Protein AF-A0AAW5JCV4-F1 (afdb_monomer)

Mean predicted aligned error: 5.43 Å

Foldseek 3Di:
DCPDVVVVVLVVLLVVLVVLLVVLVVCQVCVCVPVVDRDDSLVSSQVSCVVVPHPGSVSSVVVNVVSD

Organism: Pseudomonas savastanoi (NCBI:txid29438)

Sequence (68 aa):
MSTSLSRLLTLQAVRNLTSLKRDAKRLQKKSQQVFGTEHSLAVCQQAMAVSRGFTSLASLDALSDRLG

Radius of gyration: 14.28 Å; Cα contacts (8 Å, |Δi|>4): 45; chains: 1; bounding box: 43×30×23 Å

Solvent-accessible surface area (backbone atoms only — not comparable to full-atom values): 3857 Å² total; per-residue (Å²): 136,79,76,52,66,66,59,57,51,49,54,50,49,51,52,51,52,57,48,50,57,51,50,17,53,53,45,31,78,38,17,44,80,77,71,73,43,82,50,54,59,68,59,31,38,31,54,51,28,42,75,70,73,37,96,32,43,67,61,52,48,58,48,50,69,74,66,110

Secondary structure (DSSP, 8-state):
----HHHHHHHHHHHHHHHHHHHHHHHHHTHHHHHSS---HHHHHHHHHHHTT-S-HHHHHHHHHHH-

pLDDT: mean 86.53, std 8.5, range [46.22, 93.38]

Structure (mmCIF, N/CA/C/O backbone):
data_AF-A0AAW5JCV4-F1
#
_entry.id   AF-A0AAW5JCV4-F1
#
loop_
_atom_site.group_PDB
_atom_site.id
_atom_site.type_symbol
_atom_site.label_atom_id
_atom_site.label_alt_id
_atom_site.label_comp_id
_atom_site.label_asym_id
_atom_site.label_entity_id
_atom_site.label_seq_id
_atom_site.pdbx_PDB_ins_code
_atom_site.Cartn_x
_atom_site.Cartn_y
_atom_site.Cartn_z
_atom_site.occupancy
_atom_site.B_iso_or_equiv
_atom_site.auth_seq_id
_atom_site.auth_comp_id
_atom_site.auth_asym_id
_atom_site.auth_atom_id
_atom_site.pdbx_PDB_model_num
ATOM 1 N N . MET A 1 1 ? 23.341 23.537 -11.998 1.00 46.22 1 MET A N 1
ATOM 2 C CA . MET A 1 1 ? 22.788 22.585 -11.010 1.00 46.22 1 MET A CA 1
ATOM 3 C C . MET A 1 1 ? 21.644 21.798 -11.649 1.00 46.22 1 MET A C 1
ATOM 5 O O . MET A 1 1 ? 20.488 22.121 -11.431 1.00 46.22 1 MET A O 1
ATOM 9 N N . SER A 1 2 ? 21.956 20.805 -12.488 1.00 55.81 2 SER A N 1
ATOM 10 C CA . SER A 1 2 ? 20.967 19.819 -12.944 1.00 55.81 2 SER A CA 1
ATOM 11 C C . SER A 1 2 ? 21.073 18.633 -11.994 1.00 55.81 2 SER A C 1
ATOM 13 O O . SER A 1 2 ? 21.873 17.724 -12.205 1.00 55.81 2 SER A O 1
ATOM 15 N N . THR A 1 3 ? 20.353 18.677 -10.874 1.00 58.56 3 THR A N 1
ATOM 16 C CA . THR A 1 3 ? 19.983 17.426 -10.212 1.00 58.56 3 THR A CA 1
ATOM 17 C C . THR A 1 3 ? 19.165 16.669 -11.246 1.00 58.56 3 THR A C 1
ATOM 19 O O . THR A 1 3 ? 18.103 17.125 -11.661 1.00 58.56 3 THR A O 1
ATOM 22 N N . SER A 1 4 ? 19.738 15.588 -11.767 1.00 75.81 4 SER A N 1
ATOM 23 C CA . SER A 1 4 ? 19.206 14.857 -12.912 1.00 75.81 4 SER A CA 1
ATOM 24 C C . SER A 1 4 ? 17.710 14.595 -12.721 1.00 75.81 4 SER A C 1
ATOM 26 O O . SER A 1 4 ? 17.304 14.064 -11.688 1.00 75.81 4 SER A O 1
ATOM 28 N N . LEU A 1 5 ? 16.884 15.003 -13.694 1.00 82.50 5 LEU A N 1
ATOM 29 C CA . LEU A 1 5 ? 15.416 14.879 -13.663 1.00 82.50 5 LEU A CA 1
ATOM 30 C C . LEU A 1 5 ? 14.958 13.481 -13.227 1.00 82.50 5 LEU A C 1
ATOM 32 O O . LEU A 1 5 ? 13.978 13.352 -12.500 1.00 82.50 5 LEU A O 1
ATOM 36 N N . SER A 1 6 ? 15.719 12.449 -13.597 1.00 81.56 6 SER A N 1
ATOM 37 C CA . SER A 1 6 ? 15.533 11.075 -13.133 1.00 81.56 6 SER A CA 1
ATOM 38 C C . SER A 1 6 ? 15.476 10.964 -11.608 1.00 81.56 6 SER A C 1
ATOM 40 O O . SER A 1 6 ? 14.537 10.379 -11.087 1.00 81.56 6 SER A O 1
ATOM 42 N N . ARG A 1 7 ? 16.399 11.590 -10.869 1.00 81.56 7 ARG A N 1
ATOM 43 C CA . ARG A 1 7 ? 16.420 11.572 -9.399 1.00 81.56 7 ARG A CA 1
ATOM 44 C C . ARG A 1 7 ? 15.193 12.262 -8.797 1.00 81.56 7 ARG A C 1
ATOM 46 O O . ARG A 1 7 ? 14.641 11.767 -7.819 1.00 81.56 7 ARG A O 1
ATOM 53 N N . LEU A 1 8 ?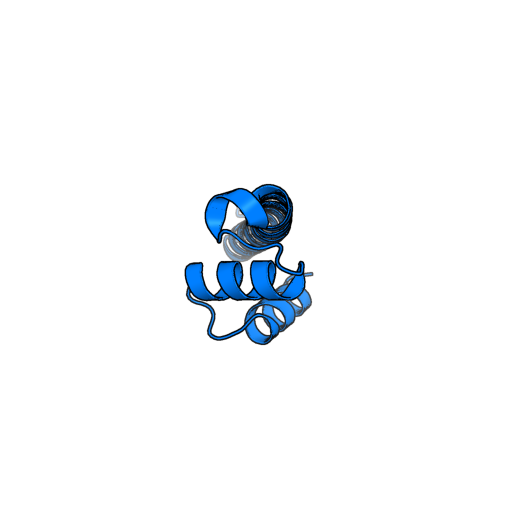 14.753 13.384 -9.371 1.00 85.25 8 LEU A N 1
ATOM 54 C CA . LEU A 1 8 ? 13.544 14.083 -8.915 1.00 85.25 8 LEU A CA 1
ATOM 55 C C . LEU A 1 8 ? 12.285 13.240 -9.156 1.00 85.25 8 LEU A C 1
ATOM 57 O O . LEU A 1 8 ? 11.440 13.139 -8.267 1.00 85.25 8 LEU A O 1
ATOM 61 N N . LEU A 1 9 ? 12.191 12.590 -10.318 1.00 85.31 9 LEU A N 1
ATOM 62 C CA . LEU A 1 9 ? 11.095 11.680 -10.649 1.00 85.31 9 LEU A CA 1
ATOM 63 C C . LEU A 1 9 ? 11.080 10.454 -9.728 1.00 85.31 9 LEU A C 1
ATOM 65 O O . LEU A 1 9 ? 10.017 10.102 -9.221 1.00 85.31 9 LEU A O 1
ATOM 69 N N . THR A 1 10 ? 12.238 9.856 -9.432 1.00 85.00 10 THR A N 1
ATOM 70 C CA . THR A 1 10 ? 12.351 8.745 -8.474 1.00 85.00 10 THR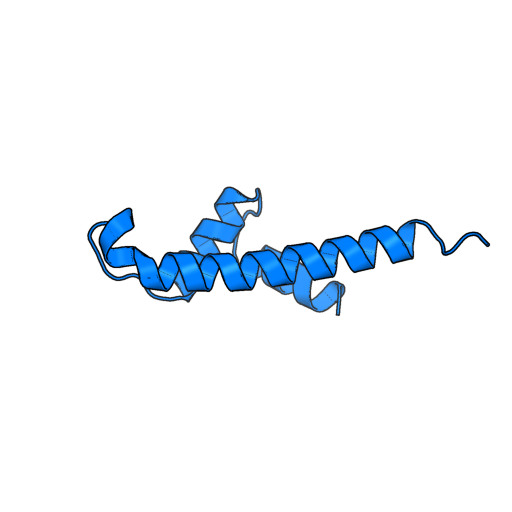 A CA 1
ATOM 71 C C . THR A 1 10 ? 11.900 9.167 -7.076 1.00 85.00 10 THR A C 1
ATOM 73 O O . THR A 1 10 ? 11.077 8.489 -6.466 1.00 85.00 10 THR A O 1
ATOM 76 N N . LEU A 1 11 ? 12.357 10.322 -6.577 1.00 85.69 11 LEU A N 1
ATOM 77 C CA . LEU A 1 11 ? 11.937 10.840 -5.268 1.00 85.69 11 LEU A CA 1
ATOM 78 C C . LEU A 1 11 ? 10.429 11.097 -5.206 1.00 85.69 11 LEU A C 1
ATOM 80 O O . LEU A 1 11 ? 9.784 10.810 -4.194 1.00 85.69 11 LEU A O 1
ATOM 84 N N . GLN A 1 12 ? 9.853 11.623 -6.286 1.00 86.62 12 GLN A N 1
ATOM 85 C CA . GLN A 1 12 ? 8.415 11.834 -6.372 1.00 86.62 12 GLN A CA 1
ATOM 86 C C . GLN A 1 12 ? 7.654 10.502 -6.409 1.00 86.62 12 GLN A C 1
ATOM 88 O O . GLN A 1 12 ? 6.632 10.372 -5.735 1.00 86.62 12 GLN A O 1
ATOM 93 N N . ALA A 1 13 ? 8.162 9.496 -7.125 1.00 86.00 13 ALA A N 1
ATOM 94 C CA . ALA A 1 13 ? 7.584 8.155 -7.155 1.00 86.00 13 ALA A CA 1
ATOM 95 C C . ALA A 1 13 ? 7.577 7.507 -5.761 1.00 86.00 13 ALA A C 1
ATOM 97 O O . ALA A 1 13 ? 6.532 7.026 -5.319 1.00 86.00 13 ALA A O 1
ATOM 98 N N . VAL A 1 14 ? 8.689 7.586 -5.022 1.00 85.88 14 VAL A N 1
ATOM 99 C CA . VAL A 1 14 ? 8.780 7.103 -3.633 1.00 85.88 14 VAL A CA 1
ATOM 100 C C . VAL A 1 14 ? 7.760 7.821 -2.745 1.00 85.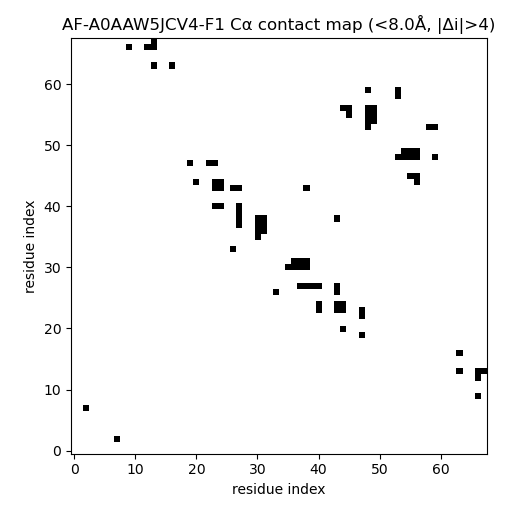88 14 VAL A C 1
ATOM 102 O O . VAL A 1 14 ? 6.975 7.181 -2.041 1.00 85.88 14 VAL A O 1
ATOM 105 N N . ARG A 1 15 ? 7.683 9.157 -2.814 1.00 86.44 15 ARG A N 1
ATOM 106 C CA . ARG A 1 15 ? 6.692 9.940 -2.052 1.00 86.44 15 ARG A CA 1
ATOM 107 C C . ARG A 1 15 ? 5.259 9.519 -2.369 1.00 86.44 15 ARG A C 1
ATOM 109 O O . ARG A 1 15 ? 4.473 9.302 -1.444 1.00 86.44 15 ARG A O 1
ATOM 116 N N . ASN A 1 16 ? 4.932 9.343 -3.643 1.00 88.50 16 ASN A N 1
ATOM 117 C CA . ASN A 1 16 ? 3.613 8.887 -4.072 1.00 88.50 16 ASN A CA 1
ATOM 118 C C . ASN A 1 16 ? 3.291 7.494 -3.516 1.00 88.50 16 ASN A C 1
ATOM 120 O O . ASN A 1 16 ? 2.188 7.279 -3.008 1.00 88.50 16 ASN A O 1
ATOM 124 N N . LEU A 1 17 ? 4.260 6.577 -3.525 1.00 86.94 17 LEU A N 1
ATOM 125 C CA . LEU A 1 17 ? 4.099 5.224 -2.999 1.00 86.94 17 LEU A CA 1
ATOM 126 C C . LEU A 1 17 ? 3.873 5.218 -1.477 1.00 86.94 17 LEU A C 1
ATOM 128 O O . LEU A 1 17 ? 2.979 4.531 -0.978 1.00 86.94 17 LEU A O 1
ATOM 132 N N . THR A 1 18 ? 4.597 6.053 -0.724 1.00 87.38 18 THR A N 1
ATOM 133 C CA . THR A 1 18 ? 4.344 6.211 0.722 1.00 87.38 18 THR A CA 1
ATOM 134 C C . THR A 1 18 ? 2.982 6.837 1.022 1.00 87.38 18 THR A C 1
ATOM 136 O O . THR A 1 18 ? 2.345 6.486 2.019 1.00 87.38 18 THR A O 1
ATOM 139 N N . SER A 1 19 ? 2.506 7.766 0.185 1.00 89.94 19 SER A N 1
ATOM 140 C CA . SER A 1 19 ? 1.151 8.313 0.309 1.00 89.94 19 SER A CA 1
ATOM 141 C C . SER A 1 19 ? 0.109 7.223 0.087 1.00 89.94 19 SER A C 1
ATOM 143 O O . SER A 1 19 ? -0.807 7.082 0.888 1.00 89.94 19 SER A O 1
ATOM 145 N N . LEU A 1 20 ? 0.303 6.388 -0.931 1.00 89.38 20 LEU A N 1
ATOM 146 C CA . LEU A 1 20 ? -0.612 5.307 -1.278 1.00 89.38 20 LEU A CA 1
ATOM 147 C C . LEU A 1 20 ? -0.724 4.256 -0.164 1.00 89.38 20 LEU A C 1
ATOM 149 O O . LEU A 1 20 ? -1.832 3.864 0.198 1.00 89.38 20 LEU A O 1
ATOM 153 N N . LYS A 1 21 ? 0.396 3.874 0.468 1.00 88.62 21 LYS A N 1
ATOM 154 C CA . LYS A 1 21 ? 0.387 2.989 1.651 1.00 88.62 21 LYS A CA 1
ATOM 155 C C . LYS A 1 21 ? -0.386 3.605 2.830 1.00 88.62 21 LYS A C 1
ATOM 157 O O . LYS A 1 21 ? -1.077 2.893 3.560 1.00 88.62 21 LYS A O 1
ATOM 162 N N . ARG A 1 22 ? -0.299 4.927 3.030 1.00 92.75 22 ARG A N 1
ATOM 163 C CA . ARG A 1 22 ? -1.073 5.641 4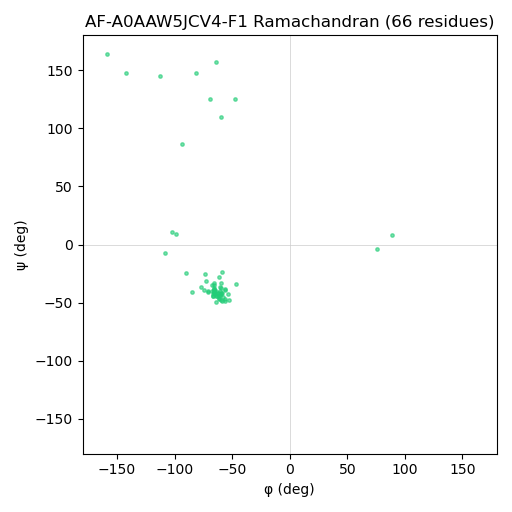.065 1.00 92.75 22 ARG A CA 1
ATOM 164 C C . ARG A 1 22 ? -2.557 5.713 3.723 1.00 92.75 22 ARG A C 1
ATOM 166 O O . ARG A 1 22 ? -3.384 5.526 4.614 1.00 92.75 22 ARG A O 1
ATOM 173 N N . ASP A 1 23 ? -2.890 5.940 2.461 1.00 92.25 23 ASP A N 1
ATOM 174 C CA . ASP A 1 23 ? -4.271 5.986 1.990 1.00 92.25 23 ASP A CA 1
ATOM 175 C C . ASP A 1 23 ? -4.944 4.615 2.112 1.00 92.25 23 ASP A C 1
ATOM 177 O O . ASP A 1 23 ? -6.062 4.541 2.611 1.00 92.25 23 ASP A O 1
ATOM 181 N N . ALA A 1 24 ? -4.232 3.520 1.822 1.00 91.62 24 ALA A N 1
ATOM 182 C CA . ALA A 1 24 ? -4.723 2.164 2.072 1.00 91.62 24 ALA A CA 1
ATOM 183 C C . ALA A 1 24 ? -5.046 1.917 3.558 1.00 91.62 24 ALA A C 1
ATOM 185 O O . ALA A 1 24 ? -6.091 1.355 3.880 1.00 91.62 24 ALA A O 1
ATOM 186 N N . LYS A 1 25 ? -4.206 2.400 4.488 1.00 93.19 25 LYS A N 1
ATOM 187 C CA . LYS A 1 25 ? -4.493 2.333 5.937 1.00 93.19 25 LYS A CA 1
ATOM 188 C C . LYS A 1 25 ? -5.702 3.181 6.335 1.00 93.19 25 LYS A C 1
ATOM 190 O O . LYS A 1 25 ? -6.484 2.784 7.194 1.00 93.19 25 LYS A O 1
ATOM 195 N N . ARG A 1 26 ? -5.859 4.368 5.742 1.00 93.38 26 ARG A N 1
ATOM 196 C CA . ARG A 1 26 ? -7.029 5.231 5.980 1.00 93.38 26 ARG A CA 1
ATOM 197 C C . ARG A 1 26 ? -8.309 4.581 5.463 1.00 93.38 26 ARG A C 1
ATOM 199 O O . ARG A 1 26 ? -9.323 4.638 6.152 1.00 93.38 26 ARG A O 1
ATOM 206 N N . LEU A 1 27 ? -8.238 3.942 4.297 1.00 91.25 27 LEU A N 1
ATOM 207 C CA . LEU A 1 27 ? -9.331 3.182 3.708 1.00 91.25 27 LEU A CA 1
ATOM 208 C C . LEU A 1 27 ? -9.706 1.988 4.587 1.00 91.25 27 LEU A C 1
ATOM 210 O O . LEU A 1 27 ? -10.881 1.815 4.873 1.00 91.25 27 LEU A O 1
ATOM 214 N N . GLN A 1 28 ? -8.725 1.245 5.108 1.00 92.56 28 GLN A N 1
ATOM 215 C CA . GLN A 1 28 ? -8.966 0.156 6.057 1.00 92.56 28 GLN A CA 1
ATOM 216 C C . GLN A 1 28 ? -9.733 0.642 7.296 1.00 92.56 28 GLN A C 1
ATOM 218 O O . GLN A 1 28 ? -10.737 0.043 7.671 1.00 92.56 28 GLN A O 1
ATOM 223 N N . LYS A 1 29 ? -9.318 1.766 7.898 1.00 92.19 29 LYS A N 1
ATOM 224 C CA . LYS A 1 29 ? -10.008 2.351 9.064 1.00 92.19 29 LYS A CA 1
ATOM 225 C C . LYS A 1 29 ? -11.450 2.769 8.776 1.00 92.19 29 LYS A C 1
ATOM 227 O O . LYS A 1 29 ? -12.260 2.806 9.691 1.00 92.19 29 LYS A O 1
ATOM 232 N N . LYS A 1 30 ? -11.756 3.118 7.527 1.00 92.12 30 LYS A N 1
ATOM 233 C CA . LYS A 1 30 ? -13.102 3.489 7.077 1.00 92.12 30 LYS A CA 1
ATOM 234 C C . LYS A 1 30 ? -13.792 2.360 6.312 1.00 92.12 30 LYS A C 1
ATOM 236 O O . LYS A 1 30 ? -14.828 2.606 5.706 1.00 92.12 30 LYS A O 1
ATOM 241 N N . SER A 1 31 ? -13.240 1.145 6.321 1.00 88.88 31 SER A N 1
ATOM 242 C CA . SER A 1 31 ? -13.705 0.057 5.454 1.00 88.88 31 SER A CA 1
ATOM 243 C C . SER A 1 31 ? -15.165 -0.289 5.721 1.00 88.88 31 SER A C 1
ATOM 245 O O . SER A 1 31 ? -15.950 -0.316 4.780 1.00 88.88 31 SER A O 1
ATOM 247 N N . GLN A 1 32 ? -15.557 -0.373 6.993 1.00 89.25 32 GLN A N 1
ATOM 248 C CA . GLN A 1 32 ? -16.949 -0.563 7.399 1.00 89.25 32 GLN A CA 1
ATOM 249 C C . GLN A 1 32 ? -17.890 0.522 6.846 1.00 89.25 32 GLN A C 1
ATOM 251 O O . GLN A 1 32 ? -19.007 0.223 6.442 1.00 89.25 32 GLN A O 1
ATOM 256 N N . GLN A 1 33 ? -17.448 1.782 6.795 1.00 91.38 33 GLN A N 1
ATOM 257 C CA . GLN A 1 33 ? -18.259 2.895 6.290 1.00 91.38 33 GLN A CA 1
ATOM 258 C C . GLN A 1 33 ? -18.334 2.920 4.755 1.00 91.38 33 GLN A C 1
ATOM 260 O O . GLN A 1 33 ? -19.358 3.302 4.200 1.00 91.38 33 GLN A O 1
ATOM 265 N N . VAL A 1 34 ? -17.245 2.565 4.068 1.00 89.00 34 VAL A N 1
ATOM 266 C CA . VAL A 1 34 ? -17.137 2.660 2.602 1.00 89.00 34 VAL A CA 1
ATOM 267 C C . VAL A 1 34 ? -17.710 1.424 1.913 1.00 89.00 34 VAL A C 1
ATOM 269 O O . VAL A 1 34 ? -18.376 1.544 0.892 1.00 89.00 34 VAL A O 1
ATOM 272 N N . PHE A 1 35 ? -17.443 0.244 2.467 1.00 88.06 35 PHE A N 1
ATOM 273 C CA . PHE A 1 35 ? -17.791 -1.042 1.869 1.00 88.06 35 PHE A CA 1
ATOM 274 C C . PHE A 1 35 ? -18.933 -1.755 2.604 1.00 88.06 35 PHE A C 1
ATOM 276 O O . PHE A 1 35 ? -19.403 -2.785 2.137 1.00 88.06 35 PHE A O 1
ATOM 283 N N . GLY A 1 36 ? -19.377 -1.238 3.756 1.00 89.31 36 GLY A N 1
ATOM 284 C CA . GLY A 1 36 ? -20.378 -1.897 4.604 1.00 89.31 36 GLY A CA 1
ATOM 285 C C . GLY A 1 36 ? -19.829 -3.080 5.411 1.00 89.31 36 GLY A C 1
ATOM 286 O O . GLY A 1 36 ? -20.551 -3.646 6.231 1.00 89.31 36 GLY A O 1
ATOM 287 N N . THR A 1 37 ? -18.560 -3.440 5.204 1.00 90.38 37 THR A N 1
ATOM 288 C CA . THR A 1 37 ? -17.872 -4.555 5.859 1.00 90.38 37 THR A CA 1
ATOM 289 C C . THR A 1 37 ? -16.426 -4.202 6.181 1.00 90.38 37 THR A C 1
ATOM 291 O O . THR A 1 37 ? -15.764 -3.474 5.434 1.00 90.38 37 THR A O 1
ATOM 294 N N . GLU A 1 38 ? -15.907 -4.753 7.275 1.00 90.38 38 GLU A N 1
ATOM 295 C CA . GLU A 1 38 ? -14.495 -4.632 7.607 1.00 90.38 38 GLU A CA 1
ATOM 296 C C . GLU A 1 38 ? -13.653 -5.434 6.617 1.00 90.38 38 GLU A C 1
ATOM 298 O O . GLU A 1 38 ? -13.844 -6.635 6.418 1.00 90.38 38 GLU A O 1
ATOM 303 N N . HIS A 1 39 ? -12.688 -4.760 5.999 1.00 90.94 39 HIS A N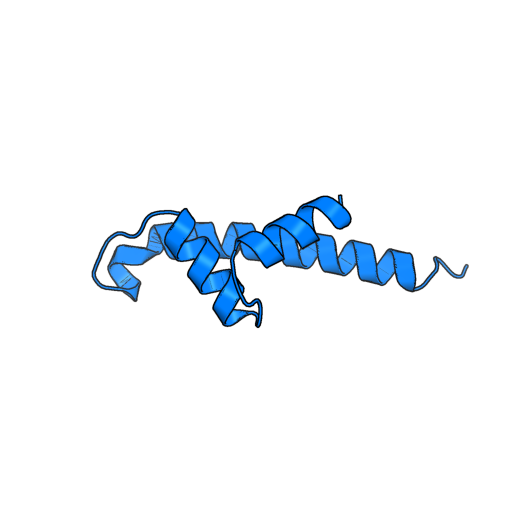 1
ATOM 304 C CA . HIS A 1 39 ? -11.743 -5.397 5.093 1.00 90.94 39 HIS A CA 1
ATOM 305 C C . HIS A 1 39 ? -10.340 -5.390 5.679 1.00 90.94 39 HIS A C 1
ATOM 307 O O . HIS A 1 39 ? -9.901 -4.434 6.325 1.00 90.94 39 HIS A O 1
ATOM 313 N N . SER A 1 40 ? -9.600 -6.463 5.401 1.00 91.19 40 SER A N 1
ATOM 314 C CA . SER A 1 40 ? -8.195 -6.550 5.771 1.00 91.19 40 SER A CA 1
ATOM 315 C C . SER A 1 40 ? -7.364 -5.498 5.029 1.00 91.19 40 SER A C 1
ATOM 317 O O . SER A 1 40 ? -7.727 -5.006 3.952 1.00 91.19 40 SER A O 1
ATOM 319 N N . LEU A 1 41 ? -6.207 -5.165 5.604 1.00 90.25 41 LEU A N 1
ATOM 320 C CA . LEU A 1 41 ? -5.255 -4.233 5.002 1.00 90.25 41 LEU A CA 1
ATOM 321 C C . LEU A 1 41 ? -4.884 -4.654 3.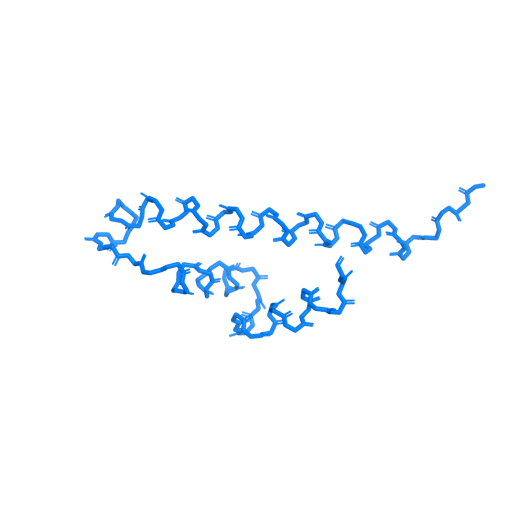570 1.00 90.25 41 LEU A C 1
ATOM 323 O O . LEU A 1 41 ? -4.862 -3.806 2.684 1.00 90.25 41 LEU A O 1
ATOM 327 N N . ALA A 1 42 ? -4.654 -5.950 3.339 1.00 90.25 42 ALA A N 1
ATOM 328 C CA . ALA A 1 42 ? -4.249 -6.486 2.040 1.00 90.25 42 ALA A CA 1
ATOM 329 C C . ALA A 1 42 ? -5.287 -6.201 0.941 1.00 90.25 42 ALA A C 1
ATOM 331 O O . ALA A 1 42 ? -4.929 -5.771 -0.154 1.00 90.25 42 ALA A O 1
ATOM 332 N N . VAL A 1 43 ? -6.580 -6.352 1.248 1.00 91.25 43 VAL A N 1
ATOM 333 C CA . VAL A 1 43 ? -7.672 -6.040 0.309 1.00 91.25 43 VAL A CA 1
ATOM 334 C C . VAL A 1 43 ? -7.724 -4.540 0.020 1.00 91.25 43 VAL A C 1
ATOM 336 O O . VAL A 1 43 ? -7.841 -4.137 -1.135 1.00 91.25 43 VAL A O 1
ATOM 339 N N . CYS A 1 44 ? -7.562 -3.696 1.042 1.00 91.50 44 CYS A N 1
ATOM 340 C CA . CYS A 1 44 ? -7.526 -2.243 0.862 1.00 91.50 44 CYS A CA 1
ATOM 341 C C . CYS A 1 44 ? -6.303 -1.790 0.045 1.00 91.50 44 CYS A C 1
ATOM 343 O O . CYS A 1 44 ? -6.406 -0.880 -0.775 1.00 91.50 44 CYS A O 1
ATOM 345 N N . GLN A 1 45 ? -5.146 -2.426 0.236 1.00 92.19 45 GLN A N 1
ATOM 346 C CA . GLN A 1 45 ? -3.934 -2.171 -0.545 1.00 92.19 45 GLN A CA 1
ATOM 347 C C . GLN A 1 45 ? -4.106 -2.598 -2.005 1.00 92.19 45 GLN A C 1
ATOM 349 O O . GLN A 1 45 ? -3.766 -1.828 -2.900 1.00 92.19 45 GLN A O 1
ATOM 354 N N . GLN A 1 46 ? -4.692 -3.772 -2.246 1.00 92.50 46 GLN A N 1
ATOM 355 C CA . GLN A 1 46 ? -5.044 -4.242 -3.585 1.00 92.50 46 GLN A CA 1
ATOM 356 C C . GLN A 1 46 ? -6.016 -3.276 -4.275 1.00 92.50 46 GLN A C 1
ATOM 358 O O . GLN A 1 46 ? -5.769 -2.870 -5.408 1.00 92.50 46 GLN A O 1
ATOM 363 N N . ALA A 1 47 ? -7.082 -2.851 -3.592 1.00 90.88 47 ALA A N 1
ATOM 364 C CA . ALA A 1 47 ? -8.051 -1.899 -4.133 1.00 90.88 47 ALA A CA 1
ATOM 365 C C . ALA A 1 47 ? -7.396 -0.556 -4.497 1.00 90.88 47 ALA A C 1
ATOM 367 O O . ALA A 1 47 ? -7.642 -0.009 -5.572 1.00 90.88 47 ALA A O 1
ATOM 368 N N . MET A 1 48 ? -6.505 -0.051 -3.639 1.00 91.06 48 MET A N 1
ATOM 369 C CA . MET A 1 48 ? -5.736 1.168 -3.906 1.00 91.06 48 MET A CA 1
ATOM 370 C C . MET A 1 48 ? -4.758 1.010 -5.075 1.00 91.06 48 MET A C 1
ATOM 372 O O . MET A 1 48 ? -4.597 1.948 -5.853 1.00 91.06 48 MET A O 1
ATOM 376 N N . ALA A 1 49 ? -4.115 -0.152 -5.217 1.00 90.56 49 ALA A N 1
ATOM 377 C CA . ALA A 1 49 ? -3.224 -0.444 -6.338 1.00 90.56 49 ALA A CA 1
ATOM 378 C C . ALA A 1 49 ? -4.002 -0.447 -7.665 1.00 90.56 49 ALA A C 1
ATOM 380 O O . ALA A 1 49 ? -3.636 0.277 -8.592 1.00 90.56 49 ALA A O 1
ATOM 381 N N . VAL A 1 50 ? -5.127 -1.167 -7.720 1.00 91.31 50 VAL A N 1
ATOM 382 C CA . VAL A 1 50 ? -5.999 -1.227 -8.905 1.00 91.31 50 VAL A CA 1
ATOM 383 C C . VAL A 1 50 ? -6.564 0.150 -9.253 1.00 91.31 50 VAL A C 1
ATOM 385 O O . VAL A 1 50 ? -6.490 0.573 -10.404 1.00 91.31 50 VAL A O 1
ATOM 388 N N . SER A 1 51 ? -7.031 0.915 -8.260 1.00 89.19 51 SER A N 1
ATOM 389 C CA . SER A 1 51 ? -7.517 2.290 -8.457 1.00 89.19 51 SER A CA 1
ATOM 390 C C . SER A 1 51 ? -6.459 3.232 -9.047 1.00 89.19 51 SER A C 1
ATOM 392 O O . SER A 1 51 ? -6.807 4.245 -9.651 1.00 89.19 51 SER A O 1
ATOM 394 N N . ARG A 1 52 ? -5.171 2.918 -8.878 1.00 87.25 52 ARG A N 1
ATOM 395 C CA . ARG A 1 52 ? -4.039 3.711 -9.378 1.00 87.25 52 ARG A CA 1
ATOM 396 C C . ARG A 1 52 ? -3.463 3.171 -10.687 1.00 87.25 52 ARG A C 1
ATOM 398 O O . ARG A 1 52 ? -2.433 3.668 -11.131 1.00 87.25 52 ARG A O 1
ATOM 405 N N . GLY A 1 53 ? -4.138 2.202 -11.306 1.00 89.12 53 GLY A N 1
ATOM 406 C CA . GLY A 1 53 ? -3.78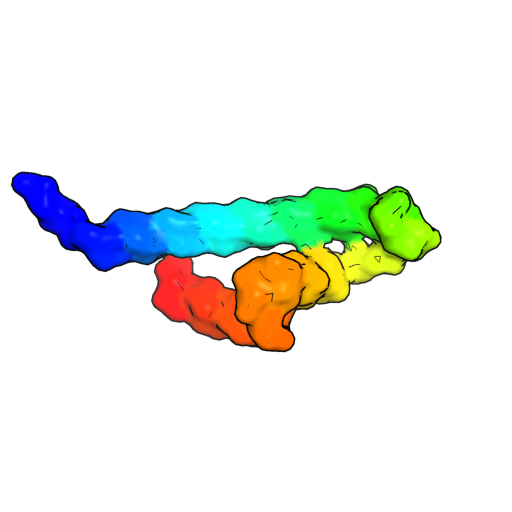7 1.646 -12.613 1.00 89.12 53 GLY A CA 1
ATOM 407 C C . GLY A 1 53 ? -2.810 0.471 -12.567 1.00 89.12 53 GLY A C 1
ATOM 408 O O . GLY A 1 53 ? -2.349 0.033 -13.618 1.00 89.12 53 GLY A O 1
ATOM 409 N N . PHE A 1 54 ? -2.486 -0.054 -11.382 1.00 88.81 54 PHE A N 1
ATOM 410 C CA . PHE A 1 54 ? -1.678 -1.266 -11.260 1.00 88.81 54 PHE A CA 1
ATOM 411 C C . PHE A 1 54 ? -2.541 -2.513 -11.459 1.00 88.81 54 PHE A C 1
ATOM 413 O O . PHE A 1 54 ? -3.702 -2.554 -11.061 1.00 88.81 54 PHE A O 1
ATOM 420 N N . THR A 1 55 ? -1.958 -3.566 -12.029 1.00 87.75 55 THR A N 1
ATOM 421 C CA . THR A 1 55 ? -2.663 -4.839 -12.249 1.00 87.75 55 THR A CA 1
ATOM 422 C C . THR A 1 55 ? -2.884 -5.606 -10.945 1.00 87.75 55 THR A C 1
ATOM 424 O O . THR A 1 55 ? -3.873 -6.318 -10.795 1.00 87.75 55 THR A O 1
ATOM 427 N N . SER A 1 56 ? -1.965 -5.470 -9.986 1.00 89.06 56 SER A N 1
ATOM 428 C CA . SER A 1 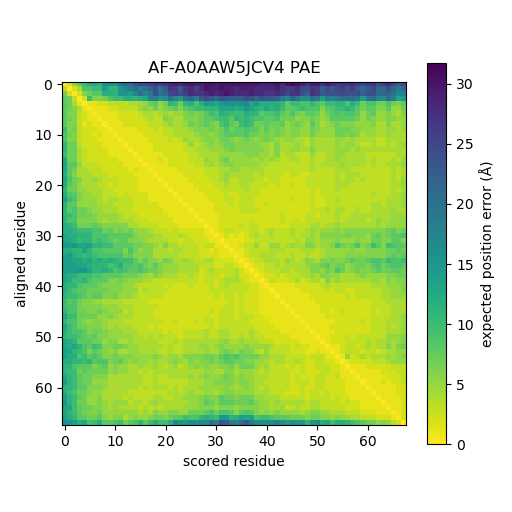56 ? -2.034 -6.130 -8.678 1.00 89.06 56 SER A CA 1
ATOM 429 C C . SER A 1 56 ? -1.180 -5.431 -7.620 1.00 89.06 56 SER A C 1
ATOM 431 O O . SER A 1 56 ? -0.259 -4.679 -7.944 1.00 89.06 56 SER A O 1
ATOM 433 N N . LEU A 1 57 ? -1.427 -5.737 -6.347 1.00 87.44 57 LEU A N 1
ATOM 434 C CA . LEU A 1 57 ? -0.575 -5.336 -5.230 1.00 87.44 57 LEU A CA 1
ATOM 435 C C . LEU A 1 57 ? 0.868 -5.823 -5.425 1.00 87.44 57 LEU A C 1
ATOM 437 O O . LEU A 1 57 ? 1.793 -5.048 -5.228 1.00 87.44 57 LEU A O 1
ATOM 441 N N . ALA A 1 58 ? 1.064 -7.039 -5.941 1.00 88.81 58 ALA A N 1
ATOM 442 C CA . ALA A 1 58 ? 2.396 -7.572 -6.230 1.00 88.81 58 ALA A CA 1
ATOM 443 C C . ALA A 1 58 ? 3.175 -6.713 -7.244 1.00 88.81 58 ALA A C 1
ATOM 445 O O . ALA A 1 58 ? 4.379 -6.515 -7.097 1.00 88.81 58 ALA A O 1
ATOM 446 N N . SER A 1 59 ? 2.496 -6.157 -8.255 1.00 87.81 59 SER A N 1
ATOM 447 C CA . SER A 1 59 ? 3.137 -5.245 -9.216 1.00 87.81 59 SER A CA 1
ATOM 448 C C . SER A 1 59 ? 3.564 -3.919 -8.578 1.00 87.81 59 SER A C 1
ATOM 450 O O . SER A 1 59 ? 4.608 -3.368 -8.928 1.00 87.81 59 SER A O 1
ATOM 452 N N . LEU A 1 60 ? 2.784 -3.432 -7.608 1.00 86.62 60 LEU A N 1
ATOM 453 C CA . LEU A 1 60 ? 3.113 -2.247 -6.823 1.00 86.62 60 LEU A CA 1
ATOM 454 C C . LEU A 1 60 ? 4.274 -2.526 -5.856 1.00 86.62 60 LEU A C 1
ATOM 456 O O . LEU A 1 60 ? 5.155 -1.680 -5.717 1.00 86.62 60 LEU A O 1
ATOM 460 N N . ASP A 1 61 ? 4.299 -3.692 -5.213 1.00 87.81 61 ASP A N 1
ATOM 461 C CA . ASP A 1 61 ? 5.368 -4.088 -4.291 1.00 87.81 61 ASP A CA 1
ATOM 462 C C . ASP A 1 61 ? 6.695 -4.290 -5.033 1.00 87.81 61 ASP A C 1
ATOM 464 O O . ASP A 1 61 ? 7.702 -3.708 -4.645 1.00 87.81 61 ASP A O 1
ATOM 468 N N . ALA A 1 62 ? 6.687 -4.959 -6.191 1.00 89.44 62 ALA A N 1
ATOM 469 C CA . ALA A 1 62 ? 7.874 -5.077 -7.041 1.00 89.44 62 ALA A CA 1
ATOM 470 C C . ALA A 1 62 ? 8.416 -3.708 -7.500 1.00 89.44 62 ALA A C 1
ATOM 472 O O . ALA A 1 62 ? 9.622 -3.533 -7.677 1.00 89.44 62 ALA A O 1
ATOM 473 N N . LEU A 1 63 ? 7.534 -2.722 -7.702 1.00 85.81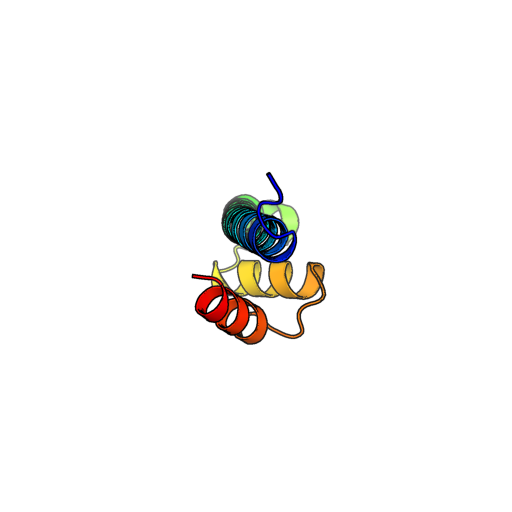 63 LEU A N 1
ATOM 474 C CA . LEU A 1 63 ? 7.925 -1.345 -8.000 1.00 85.81 63 LEU A CA 1
ATOM 475 C C . LEU A 1 63 ? 8.463 -0.623 -6.753 1.00 85.81 63 LEU A C 1
ATOM 477 O O . LEU A 1 63 ? 9.446 0.105 -6.863 1.00 85.81 63 LEU A O 1
ATOM 481 N N . SER A 1 64 ? 7.863 -0.846 -5.580 1.00 85.25 64 SER A N 1
ATOM 482 C CA . SER A 1 64 ? 8.368 -0.356 -4.290 1.00 85.25 64 SER A CA 1
ATOM 483 C C . SER A 1 64 ? 9.800 -0.831 -4.051 1.00 85.25 64 SER A C 1
ATOM 485 O O . SER A 1 64 ? 10.658 -0.012 -3.743 1.00 85.25 64 SER A O 1
ATOM 487 N N . ASP A 1 65 ? 10.064 -2.121 -4.248 1.00 86.94 65 ASP A N 1
ATOM 488 C CA . ASP A 1 65 ? 11.376 -2.731 -4.006 1.00 86.94 65 ASP A CA 1
ATOM 489 C C . ASP A 1 65 ? 12.449 -2.200 -4.965 1.00 86.94 65 ASP A C 1
ATOM 491 O O . ASP A 1 65 ? 13.609 -2.045 -4.592 1.00 86.94 65 ASP A O 1
ATOM 495 N N . ARG A 1 66 ? 12.066 -1.862 -6.203 1.00 84.88 66 ARG A N 1
ATOM 496 C CA . ARG A 1 66 ? 12.966 -1.238 -7.188 1.00 84.88 66 ARG A CA 1
ATOM 497 C C . ARG A 1 66 ? 13.269 0.229 -6.895 1.00 84.88 66 ARG A C 1
ATOM 499 O O . ARG A 1 66 ? 14.273 0.740 -7.386 1.00 84.88 66 ARG A O 1
ATOM 506 N N . LEU A 1 67 ? 12.379 0.916 -6.182 1.00 79.19 67 LEU A N 1
ATOM 507 C CA . LEU A 1 67 ? 12.496 2.348 -5.908 1.00 79.19 67 LEU A CA 1
ATOM 508 C C . LEU A 1 67 ? 13.267 2.659 -4.619 1.00 79.19 67 LEU A C 1
ATOM 510 O O . LEU A 1 67 ? 13.859 3.736 -4.569 1.00 79.19 67 LEU A O 1
ATOM 514 N N . GLY A 1 68 ? 13.312 1.729 -3.656 1.00 62.34 68 GLY A N 1
ATOM 515 C CA . GLY A 1 68 ? 14.094 1.856 -2.417 1.00 62.34 68 GLY A CA 1
ATOM 516 C C . GLY A 1 68 ? 13.428 2.732 -1.366 1.00 62.34 68 GLY A C 1
ATOM 517 O O . GLY A 1 68 ? 13.555 3.974 -1.457 1.00 62.34 68 GLY A O 1
#